Protein AF-A0A3N5WY49-F1 (afdb_monomer)

Radius of gyration: 19.54 Å; Cα contacts (8 Å, |Δi|>4): 63; chains: 1; bounding box: 42×32×57 Å

Nearest PDB structures (foldseek):
  8eja-assembly1_B  TM=5.706E-01  e=2.161E+00  synthetic construct
  1v2z-assembly1_A-2  TM=2.826E-01  e=7.592E-01  Thermosynechococcus vestitus BP-1
  8oir-assembly1_Aa  TM=4.218E-01  e=4.095E+00  Homo sapiens

Foldseek 3Di:
DQDPVNVVCVVVVVDDDDALDPVLLVVLQVQLVVLQVVLPDPPDDPVSSVVSNVSSVVSVQVSCVRVVVNPLPPCVVVCVVVVDDDVVSVVVVVVVVVVVVVVVVVVCVVPVCPPVCVPPD

Structure (mmCIF, N/CA/C/O backbone):
data_AF-A0A3N5WY49-F1
#
_entry.id   AF-A0A3N5WY49-F1
#
loop_
_atom_site.group_PDB
_atom_site.id
_atom_site.type_symbol
_atom_site.label_atom_id
_atom_site.label_alt_id
_atom_site.label_comp_id
_atom_site.label_asym_id
_atom_site.label_entity_id
_atom_site.label_seq_id
_atom_site.pdbx_PDB_ins_code
_atom_site.Cartn_x
_atom_site.Cartn_y
_atom_site.Cartn_z
_atom_site.occupancy
_atom_site.B_iso_or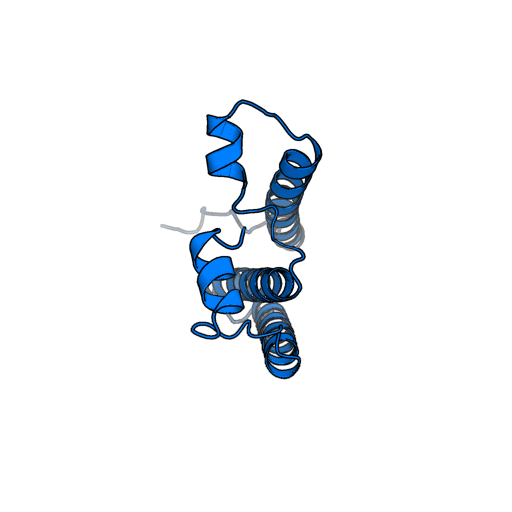_equiv
_atom_site.auth_seq_id
_atom_site.auth_comp_id
_atom_site.auth_asym_id
_atom_site.auth_atom_id
_atom_site.pdbx_PDB_model_num
ATOM 1 N N . MET A 1 1 ? 17.014 7.631 -10.847 1.00 46.53 1 MET A N 1
ATOM 2 C CA . MET A 1 1 ? 18.398 7.598 -11.373 1.00 46.53 1 MET A CA 1
ATOM 3 C C . MET A 1 1 ? 18.825 6.168 -11.670 1.00 46.53 1 MET A C 1
ATOM 5 O O . MET A 1 1 ? 19.185 5.428 -10.759 1.00 46.53 1 MET A O 1
ATOM 9 N N . THR A 1 2 ? 18.825 5.770 -12.939 1.00 57.41 2 THR A N 1
ATOM 10 C CA . THR A 1 2 ? 19.597 4.604 -13.381 1.00 57.41 2 THR A CA 1
ATOM 11 C C . THR A 1 2 ? 21.080 4.931 -13.212 1.00 57.41 2 THR A C 1
ATOM 13 O O . THR A 1 2 ? 21.576 5.905 -13.773 1.00 57.41 2 THR A O 1
ATOM 16 N N . SER A 1 3 ? 21.794 4.153 -12.395 1.00 80.25 3 SER A N 1
ATOM 17 C CA . SER A 1 3 ? 23.254 4.255 -12.304 1.00 80.25 3 SER A CA 1
ATOM 18 C C . SER A 1 3 ? 23.851 4.162 -13.711 1.00 80.25 3 SER A C 1
ATOM 20 O O . SER A 1 3 ? 23.418 3.319 -14.499 1.00 80.25 3 SER A O 1
ATOM 22 N N . ALA A 1 4 ? 24.858 4.982 -14.025 1.00 81.31 4 ALA A N 1
ATOM 23 C CA . ALA A 1 4 ? 25.576 4.905 -15.302 1.00 81.31 4 ALA A CA 1
ATOM 24 C C . ALA A 1 4 ? 26.074 3.476 -15.593 1.00 81.31 4 ALA A C 1
ATOM 26 O O . ALA A 1 4 ? 26.098 3.038 -16.740 1.00 81.31 4 ALA A O 1
ATOM 27 N N . ASN A 1 5 ? 26.379 2.706 -14.542 1.00 83.62 5 ASN A N 1
ATOM 28 C CA . ASN A 1 5 ? 26.723 1.293 -14.656 1.00 83.62 5 ASN A CA 1
ATOM 29 C C . ASN A 1 5 ? 25.554 0.447 -15.181 1.00 83.62 5 ASN A C 1
ATOM 31 O O . ASN A 1 5 ? 25.761 -0.377 -16.061 1.00 83.62 5 ASN A O 1
ATOM 35 N N . LEU A 1 6 ? 24.323 0.679 -14.716 1.00 81.56 6 LEU A N 1
ATOM 36 C CA . LEU A 1 6 ? 23.136 -0.038 -15.198 1.00 81.56 6 LEU A CA 1
ATOM 37 C C . LEU A 1 6 ? 22.814 0.316 -16.654 1.00 81.56 6 LEU A C 1
ATOM 39 O O . LEU A 1 6 ? 22.520 -0.575 -17.440 1.00 81.56 6 LEU A O 1
ATOM 43 N N . GLN A 1 7 ? 22.944 1.587 -17.048 1.00 82.56 7 GLN A N 1
ATOM 44 C CA . GLN A 1 7 ? 22.761 1.994 -18.450 1.00 82.56 7 GLN A CA 1
ATOM 45 C C . GLN A 1 7 ? 23.823 1.376 -19.361 1.00 82.56 7 GLN A C 1
ATOM 47 O O . GLN A 1 7 ? 23.528 0.969 -20.483 1.00 82.56 7 GLN A O 1
ATOM 52 N N . ASN A 1 8 ? 25.060 1.265 -18.870 1.00 89.31 8 ASN A N 1
ATOM 53 C CA . ASN A 1 8 ? 26.122 0.573 -19.585 1.00 89.31 8 ASN A CA 1
ATOM 54 C C . ASN A 1 8 ? 25.788 -0.907 -19.780 1.00 89.31 8 ASN A C 1
ATOM 56 O O . ASN A 1 8 ? 25.988 -1.396 -20.886 1.00 89.31 8 ASN A O 1
ATOM 60 N N . LEU A 1 9 ? 25.237 -1.578 -18.761 1.00 89.06 9 LEU A N 1
ATOM 61 C CA . LEU A 1 9 ? 24.782 -2.968 -18.854 1.00 89.06 9 LEU A CA 1
ATOM 62 C C . LEU A 1 9 ? 23.614 -3.134 -19.840 1.00 89.06 9 LEU A C 1
ATOM 64 O O . LEU A 1 9 ? 23.646 -4.060 -20.646 1.00 89.06 9 LEU A O 1
ATOM 68 N N . VAL A 1 10 ? 22.646 -2.209 -19.857 1.00 86.50 10 VAL A N 1
ATOM 69 C CA . VAL A 1 10 ? 21.560 -2.207 -20.859 1.00 86.50 10 VAL A CA 1
ATOM 70 C C . VAL A 1 10 ? 22.115 -2.040 -22.272 1.00 86.50 10 VAL A C 1
ATOM 72 O O . VAL A 1 10 ? 21.768 -2.790 -23.180 1.00 86.50 10 VAL A O 1
ATOM 75 N N . ARG A 1 11 ? 23.047 -1.101 -22.459 1.00 87.69 11 ARG A N 1
ATOM 76 C CA . ARG A 1 11 ? 23.672 -0.813 -23.755 1.00 87.69 11 ARG A CA 1
ATOM 77 C C . ARG A 1 11 ? 24.472 -1.986 -24.321 1.00 87.69 11 ARG A C 1
ATOM 79 O O . ARG A 1 11 ? 24.514 -2.140 -25.538 1.00 87.69 11 ARG A O 1
ATOM 86 N N . ILE A 1 12 ? 25.135 -2.772 -23.472 1.00 93.06 12 ILE A N 1
ATOM 87 C CA . ILE A 1 12 ? 25.883 -3.964 -23.907 1.00 93.06 12 ILE A CA 1
ATOM 88 C C . ILE A 1 12 ? 25.017 -5.234 -23.946 1.00 93.06 12 ILE A C 1
ATOM 90 O O . ILE A 1 12 ? 25.525 -6.286 -24.313 1.00 93.06 12 ILE A O 1
ATOM 94 N N . GLY A 1 13 ? 23.728 -5.141 -23.597 1.00 84.19 13 GLY A N 1
ATOM 95 C CA . GLY A 1 13 ? 22.780 -6.260 -23.624 1.00 84.19 13 GLY A CA 1
ATOM 96 C C . GLY A 1 13 ? 22.850 -7.208 -22.420 1.00 84.19 13 GLY A C 1
ATOM 97 O O . GLY A 1 13 ? 22.146 -8.212 -22.408 1.00 84.19 13 GLY A O 1
ATOM 98 N N . GLU A 1 14 ? 23.652 -6.888 -21.403 1.00 90.75 14 GLU A N 1
ATOM 99 C CA . GLU A 1 14 ? 23.804 -7.677 -20.167 1.00 90.75 14 GLU A CA 1
ATOM 100 C C . GLU A 1 14 ? 22.694 -7.392 -19.138 1.00 90.75 14 GLU A C 1
ATOM 102 O O . GLU A 1 14 ? 22.566 -8.086 -18.131 1.00 90.75 14 GLU A O 1
ATOM 107 N N . LEU A 1 15 ? 21.880 -6.359 -19.371 1.00 84.62 15 LEU A N 1
ATOM 108 C CA . LEU A 1 15 ? 20.709 -6.040 -18.562 1.00 84.62 15 LEU A CA 1
ATOM 109 C C . LEU A 1 15 ? 19.536 -5.675 -19.469 1.00 84.62 15 LEU A C 1
ATOM 111 O O . LEU A 1 15 ? 19.681 -4.894 -20.404 1.00 84.62 15 LEU A O 1
ATOM 115 N N . VAL A 1 16 ? 18.358 -6.215 -19.179 1.00 79.56 16 VAL A N 1
ATOM 116 C CA . VAL A 1 16 ? 17.126 -5.854 -19.884 1.00 79.56 16 VAL A CA 1
ATOM 117 C C . VAL A 1 16 ? 16.376 -4.834 -19.040 1.00 79.56 16 VAL A C 1
ATOM 119 O O . VAL A 1 16 ? 16.122 -5.066 -17.859 1.00 79.56 16 VAL A O 1
ATOM 122 N N . GLU A 1 17 ? 16.029 -3.699 -19.641 1.00 71.75 17 GLU A N 1
ATOM 123 C CA . GLU A 1 17 ? 15.131 -2.734 -19.015 1.00 71.75 17 GLU A CA 1
ATOM 124 C C . GLU A 1 17 ? 13.715 -3.317 -19.019 1.00 71.75 17 GLU A C 1
ATOM 126 O O . GLU A 1 17 ? 13.119 -3.526 -20.077 1.00 71.75 17 GLU A O 1
ATOM 131 N N . GLU A 1 18 ? 13.195 -3.647 -17.836 1.00 68.94 18 GLU A N 1
ATOM 132 C CA . GLU A 1 18 ? 11.840 -4.175 -17.706 1.00 68.94 18 GLU A CA 1
ATOM 133 C C . GLU A 1 18 ? 10.840 -3.009 -17.630 1.00 68.94 18 GLU A C 1
ATOM 135 O O . GLU A 1 18 ? 10.859 -2.244 -16.658 1.00 68.94 18 GLU A O 1
ATOM 140 N N . PRO A 1 19 ? 9.960 -2.837 -18.633 1.00 66.38 19 PRO A N 1
ATOM 141 C CA . PRO A 1 19 ? 8.945 -1.797 -18.588 1.00 66.38 19 PRO A CA 1
ATOM 142 C C . PRO A 1 19 ? 7.916 -2.095 -17.496 1.00 66.38 19 PRO A C 1
ATOM 144 O O . PRO A 1 19 ? 7.653 -3.250 -17.157 1.00 66.38 19 PRO A O 1
ATOM 147 N N . ALA A 1 20 ? 7.271 -1.042 -16.987 1.00 69.19 20 ALA A N 1
ATOM 148 C CA . ALA A 1 20 ? 6.167 -1.183 -16.049 1.00 69.19 20 ALA A CA 1
ATOM 149 C C . ALA A 1 20 ? 5.076 -2.082 -16.637 1.00 69.19 20 ALA A C 1
ATOM 151 O O . ALA A 1 20 ? 4.382 -1.740 -17.598 1.00 69.19 20 ALA A O 1
ATOM 152 N N . ARG A 1 21 ? 4.940 -3.253 -16.033 1.00 80.62 21 ARG A N 1
ATOM 153 C CA . ARG A 1 21 ? 4.010 -4.290 -16.436 1.00 80.62 21 ARG A CA 1
ATOM 154 C C . ARG A 1 21 ? 2.578 -3.878 -16.080 1.00 80.62 21 ARG A C 1
ATOM 156 O O . ARG A 1 21 ? 2.268 -3.569 -14.929 1.00 80.62 21 ARG A O 1
ATOM 163 N N . ALA A 1 22 ? 1.693 -3.810 -17.078 1.00 80.00 22 ALA A N 1
ATOM 164 C CA . ALA A 1 22 ? 0.316 -3.332 -16.895 1.00 80.00 22 ALA A CA 1
ATOM 165 C C . ALA A 1 22 ? -0.492 -4.207 -15.913 1.00 80.00 22 ALA A C 1
ATOM 167 O O . ALA A 1 22 ? -1.314 -3.701 -15.147 1.00 80.00 22 ALA A O 1
ATOM 168 N N . ASP A 1 23 ? -0.218 -5.511 -15.906 1.00 86.38 23 ASP A N 1
ATOM 169 C CA . ASP A 1 23 ? -0.710 -6.502 -14.947 1.00 86.38 23 ASP A CA 1
ATOM 170 C C . ASP A 1 23 ? -0.263 -6.188 -13.515 1.00 86.38 23 ASP A C 1
ATOM 172 O O . ASP A 1 23 ? -1.080 -6.206 -12.593 1.00 86.38 23 ASP A O 1
ATOM 176 N N . GLU A 1 24 ? 0.999 -5.811 -13.323 1.00 85.69 24 GLU A N 1
ATOM 177 C CA . GLU A 1 24 ? 1.513 -5.429 -12.009 1.00 85.69 24 GLU A CA 1
ATOM 178 C C . GLU A 1 24 ? 0.874 -4.136 -11.487 1.00 85.69 24 GLU A C 1
ATOM 180 O O . GLU A 1 24 ? 0.458 -4.068 -10.329 1.00 85.69 24 GLU A O 1
ATOM 185 N N . LEU A 1 25 ? 0.744 -3.117 -12.342 1.00 88.75 25 LEU A N 1
ATOM 186 C CA . LEU A 1 25 ? 0.079 -1.859 -11.989 1.00 88.75 25 LEU A CA 1
ATOM 187 C C . LEU A 1 25 ? -1.387 -2.080 -11.605 1.00 88.75 25 LEU A C 1
ATOM 189 O O . LEU A 1 25 ? -1.864 -1.520 -10.615 1.00 88.75 25 LEU A O 1
ATOM 193 N N . SER A 1 26 ? -2.093 -2.917 -12.368 1.00 90.50 26 SER A N 1
ATOM 194 C CA . SER A 1 26 ? -3.472 -3.305 -12.067 1.00 90.50 26 SER A CA 1
ATOM 195 C C . SER A 1 26 ? -3.560 -4.031 -10.723 1.00 90.50 26 SER A C 1
ATOM 197 O O . SER A 1 26 ? -4.390 -3.678 -9.880 1.00 90.50 26 SER A O 1
ATOM 199 N N . GLY A 1 27 ? -2.638 -4.967 -10.475 1.00 92.31 27 GLY A N 1
ATOM 200 C CA . GLY A 1 27 ? -2.519 -5.677 -9.206 1.00 92.31 27 GLY A CA 1
ATOM 201 C C . GLY A 1 27 ? -2.299 -4.727 -8.031 1.00 92.31 27 GLY A C 1
ATOM 202 O O . GLY A 1 27 ? -3.034 -4.793 -7.049 1.00 92.31 27 GLY A O 1
ATOM 203 N N . LEU A 1 28 ? -1.354 -3.788 -8.137 1.00 90.75 28 LEU A N 1
ATOM 204 C CA . LEU A 1 28 ? -1.082 -2.783 -7.102 1.00 90.75 28 LEU A CA 1
ATOM 205 C C . LEU A 1 28 ? -2.290 -1.878 -6.841 1.00 90.75 28 LEU A C 1
ATOM 207 O O . LEU A 1 28 ? -2.629 -1.627 -5.683 1.00 90.75 28 LEU A O 1
ATOM 211 N N . LYS A 1 29 ? -2.979 -1.434 -7.898 1.00 90.94 29 LYS A N 1
ATOM 212 C CA . LYS A 1 29 ? -4.195 -0.621 -7.784 1.00 90.94 29 LYS A CA 1
ATOM 213 C C . LYS A 1 29 ? -5.302 -1.375 -7.052 1.00 90.94 29 LYS A C 1
ATOM 215 O O . LYS A 1 29 ? -5.863 -0.853 -6.092 1.00 90.94 29 LYS A O 1
ATOM 220 N N . GLN A 1 30 ? -5.616 -2.593 -7.484 1.00 96.44 30 GLN A N 1
ATOM 221 C CA . GLN A 1 30 ? -6.675 -3.402 -6.879 1.00 96.44 30 GLN A CA 1
ATOM 222 C C . GLN A 1 30 ? -6.354 -3.740 -5.418 1.00 96.44 30 GLN A C 1
ATOM 224 O O . GLN A 1 30 ? -7.199 -3.601 -4.536 1.00 96.44 30 GLN A O 1
ATOM 229 N N . SER A 1 31 ? -5.102 -4.108 -5.164 1.00 92.75 31 SER A N 1
ATOM 230 C CA . SER A 1 31 ? -4.531 -4.382 -3.848 1.00 92.75 31 SER A CA 1
ATOM 231 C C . SER A 1 31 ? -4.666 -3.177 -2.902 1.00 92.75 31 SER A C 1
ATOM 233 O O . SER A 1 31 ? -5.097 -3.334 -1.756 1.00 92.75 31 SER A O 1
ATOM 235 N N . GLY A 1 32 ? -4.363 -1.965 -3.380 1.00 91.06 32 GLY A N 1
ATOM 236 C CA . GLY A 1 32 ? -4.532 -0.733 -2.609 1.00 91.06 32 GLY A CA 1
ATOM 237 C C . GLY A 1 32 ? -5.997 -0.402 -2.319 1.00 91.06 32 GLY A C 1
ATOM 238 O O . GLY A 1 32 ? -6.346 -0.123 -1.175 1.00 91.06 32 GLY A O 1
ATOM 239 N N . LEU A 1 33 ? -6.869 -0.497 -3.329 1.00 93.00 33 LEU A N 1
ATOM 240 C CA . LEU A 1 33 ? -8.302 -0.221 -3.178 1.00 93.00 33 LEU A CA 1
ATOM 241 C C . LEU A 1 33 ? -8.984 -1.180 -2.196 1.00 93.00 33 LEU A C 1
ATOM 243 O O . LEU A 1 33 ? -9.760 -0.729 -1.358 1.00 93.00 33 LEU A O 1
ATOM 247 N N . SER A 1 34 ? -8.667 -2.478 -2.259 1.00 96.56 34 SER A N 1
ATOM 248 C CA . SER A 1 34 ? -9.222 -3.473 -1.331 1.00 96.56 34 SER A CA 1
ATOM 249 C C . SER A 1 34 ? -8.847 -3.157 0.114 1.00 96.56 34 SER A C 1
ATOM 251 O O . SER A 1 34 ? -9.714 -3.113 0.977 1.00 96.56 34 SER A O 1
ATOM 253 N N . ARG A 1 35 ? -7.567 -2.861 0.377 1.00 94.62 35 ARG A N 1
ATOM 254 C CA . ARG A 1 35 ? -7.104 -2.532 1.734 1.00 94.62 35 ARG A CA 1
ATOM 255 C C . ARG A 1 35 ? -7.694 -1.231 2.254 1.00 94.62 35 ARG A C 1
ATOM 257 O O . ARG A 1 35 ? -7.984 -1.134 3.439 1.00 94.62 35 ARG A O 1
ATOM 264 N N . LEU A 1 36 ? -7.879 -0.242 1.382 1.00 90.75 36 LEU A N 1
ATOM 265 C CA . LEU A 1 36 ? -8.527 1.005 1.768 1.00 90.75 36 LEU A CA 1
ATOM 266 C C . LEU A 1 36 ? -9.985 0.765 2.177 1.00 90.75 36 LEU A C 1
ATOM 268 O O . LEU A 1 36 ? -10.410 1.291 3.200 1.00 90.75 36 LEU A O 1
ATOM 272 N N . ALA A 1 37 ? -10.717 -0.060 1.424 1.00 91.62 37 ALA A N 1
ATOM 273 C CA . ALA A 1 37 ? -12.077 -0.454 1.784 1.00 91.62 37 ALA A CA 1
ATOM 274 C C . ALA A 1 37 ? -12.107 -1.232 3.114 1.00 91.62 37 ALA A C 1
ATOM 276 O O . ALA A 1 37 ? -12.920 -0.935 3.988 1.00 91.62 37 ALA A O 1
ATOM 277 N N . ASP A 1 38 ? -11.179 -2.171 3.314 1.00 91.75 38 ASP A N 1
ATOM 278 C CA . ASP A 1 38 ? -11.086 -2.935 4.560 1.00 91.75 38 ASP A CA 1
ATOM 279 C C . ASP A 1 38 ? -10.698 -2.060 5.765 1.00 91.75 38 ASP A C 1
ATOM 281 O O . ASP A 1 38 ? -11.148 -2.318 6.877 1.00 91.75 38 ASP A O 1
ATOM 285 N N . ALA A 1 39 ? -9.926 -0.985 5.581 1.00 91.19 39 ALA A N 1
ATOM 286 C CA . ALA A 1 39 ? -9.573 -0.058 6.662 1.00 91.19 39 ALA A CA 1
ATOM 287 C C . ALA A 1 39 ? -10.790 0.702 7.238 1.00 91.19 39 ALA A C 1
ATOM 289 O O . ALA A 1 39 ? -10.751 1.204 8.372 1.00 91.19 39 ALA A O 1
ATOM 290 N N . GLU A 1 40 ? -11.893 0.782 6.487 1.00 89.81 40 GLU A N 1
ATOM 291 C CA . GLU A 1 40 ? -13.144 1.397 6.943 1.00 89.81 40 GLU A CA 1
ATOM 292 C C . GLU A 1 40 ? -13.973 0.473 7.850 1.00 89.81 40 GLU A C 1
ATOM 294 O O . GLU A 1 40 ? -14.869 0.951 8.553 1.00 89.81 40 GLU A O 1
ATOM 299 N N . ARG A 1 41 ? -13.642 -0.823 7.907 1.00 92.88 41 ARG A N 1
ATOM 300 C CA . ARG A 1 41 ? -14.325 -1.819 8.738 1.00 92.88 41 ARG A CA 1
ATOM 301 C C . ARG A 1 41 ? -14.188 -1.507 10.221 1.00 92.88 41 ARG A C 1
ATOM 303 O O . ARG A 1 41 ? -13.096 -1.493 10.783 1.00 92.88 41 ARG A O 1
ATOM 310 N N . THR A 1 42 ? -15.318 -1.247 10.870 1.00 88.12 42 THR A N 1
ATOM 311 C CA . THR A 1 42 ? -15.359 -0.802 12.269 1.00 88.12 42 THR A CA 1
ATOM 312 C C . THR A 1 42 ? -15.269 -1.943 13.277 1.00 88.12 42 THR A C 1
ATOM 314 O O . THR A 1 42 ? -15.133 -1.673 14.464 1.00 88.12 42 THR A O 1
ATOM 317 N N . ASP A 1 43 ? -15.378 -3.186 12.808 1.00 94.38 43 ASP A N 1
ATOM 318 C CA . ASP A 1 43 ? -15.196 -4.425 13.568 1.00 94.38 43 ASP A CA 1
ATOM 319 C C . ASP A 1 43 ? -13.716 -4.800 13.774 1.00 94.38 43 ASP A C 1
ATOM 321 O O . ASP A 1 43 ? -13.414 -5.658 14.598 1.00 94.38 43 ASP A O 1
ATOM 325 N N . LEU A 1 44 ? -12.789 -4.143 13.067 1.00 88.19 44 LEU A N 1
ATOM 326 C CA . LEU A 1 44 ? -11.345 -4.308 13.242 1.00 88.19 44 LEU A CA 1
ATOM 327 C C . LEU A 1 44 ? -10.782 -3.348 14.301 1.00 88.19 44 LEU A C 1
ATOM 329 O O . LEU A 1 44 ? -11.297 -2.242 14.497 1.00 88.19 44 LEU A O 1
ATOM 333 N N . SER A 1 45 ? -9.672 -3.742 14.938 1.00 91.06 45 SER A N 1
ATOM 334 C CA . SER A 1 45 ? -8.940 -2.857 15.851 1.00 91.06 45 SER A CA 1
ATOM 335 C C . SER A 1 45 ? -8.357 -1.650 15.110 1.00 91.06 45 SER A C 1
ATOM 337 O O . SER A 1 45 ? -8.207 -1.648 13.883 1.00 91.06 45 SER A O 1
ATOM 339 N N . PHE A 1 46 ? -8.007 -0.602 15.853 1.00 82.38 46 PHE A N 1
ATOM 340 C CA . PHE A 1 46 ? -7.394 0.584 15.261 1.00 82.38 46 PHE A CA 1
ATOM 341 C C . PHE A 1 46 ? -6.040 0.284 14.619 1.00 82.38 46 PHE A C 1
ATOM 343 O O . PHE A 1 46 ? -5.769 0.785 13.531 1.00 82.38 46 PHE A O 1
ATOM 350 N N . GLU A 1 47 ? -5.236 -0.573 15.241 1.00 84.50 47 GLU A N 1
ATOM 351 C CA . GLU A 1 47 ? -3.939 -1.017 14.733 1.00 84.50 47 GLU A CA 1
ATOM 352 C C . GLU A 1 47 ? -4.098 -1.719 13.382 1.00 84.50 47 GLU A C 1
ATOM 354 O O . GLU A 1 47 ? -3.406 -1.375 12.425 1.00 84.50 47 GLU A O 1
ATOM 359 N N . SER A 1 48 ? -5.062 -2.641 13.261 1.00 88.38 48 SER A N 1
ATOM 360 C CA . SER A 1 48 ? -5.332 -3.336 11.996 1.00 88.38 48 SER A CA 1
ATOM 361 C C . SER A 1 48 ? -5.805 -2.382 10.899 1.00 88.38 48 SER A C 1
ATOM 363 O O . SER A 1 48 ? -5.374 -2.482 9.754 1.00 88.38 48 SER A O 1
ATOM 365 N N . ARG A 1 49 ? -6.674 -1.425 11.235 1.00 88.50 49 ARG A N 1
ATOM 366 C CA . ARG A 1 49 ? -7.184 -0.438 10.269 1.00 88.50 49 ARG A CA 1
ATOM 367 C C . ARG A 1 49 ? -6.095 0.525 9.806 1.00 88.50 49 ARG A C 1
ATOM 369 O O . ARG A 1 49 ? -6.058 0.887 8.632 1.00 88.50 49 ARG A O 1
ATOM 376 N N . PHE A 1 50 ? -5.205 0.920 10.713 1.00 84.94 50 PHE A N 1
ATOM 377 C CA . PHE A 1 50 ? -4.037 1.725 10.380 1.00 84.94 50 PHE A CA 1
ATOM 378 C C . PHE A 1 50 ? -3.090 0.971 9.441 1.00 84.94 50 PHE A C 1
ATOM 380 O O . PHE A 1 50 ? -2.710 1.523 8.410 1.00 84.94 50 PHE A O 1
ATOM 387 N N . ASP A 1 51 ? -2.763 -0.288 9.748 1.00 88.75 51 ASP A N 1
ATOM 388 C CA . ASP A 1 51 ? -1.904 -1.117 8.894 1.00 88.75 51 ASP A CA 1
ATOM 389 C C . ASP A 1 51 ? -2.493 -1.280 7.482 1.00 88.75 51 ASP A C 1
ATOM 391 O O . ASP A 1 51 ? -1.796 -1.089 6.484 1.00 88.75 51 ASP A O 1
ATOM 395 N N . LEU A 1 52 ? -3.804 -1.521 7.376 1.00 92.31 52 LEU A N 1
ATOM 396 C CA . LEU A 1 52 ? -4.509 -1.594 6.094 1.00 92.31 52 LEU A CA 1
ATOM 397 C C . LEU A 1 52 ? -4.421 -0.278 5.304 1.00 92.31 52 LEU A C 1
ATOM 399 O O . LEU A 1 52 ? -4.063 -0.296 4.123 1.00 92.31 52 LEU A O 1
ATOM 403 N N . ALA A 1 53 ? -4.688 0.865 5.943 1.00 86.00 53 ALA A N 1
ATOM 404 C CA . ALA A 1 53 ? -4.614 2.177 5.297 1.00 86.00 53 ALA A CA 1
ATOM 405 C C . ALA A 1 53 ? -3.181 2.532 4.858 1.00 86.00 53 ALA A C 1
ATOM 407 O O . ALA A 1 53 ? -2.971 3.027 3.747 1.00 86.00 53 ALA A O 1
ATOM 408 N N . TYR A 1 54 ? -2.184 2.232 5.694 1.00 85.00 54 TYR A N 1
ATOM 409 C CA . TYR A 1 54 ? -0.773 2.425 5.368 1.00 85.00 54 TYR A CA 1
ATOM 410 C C . TYR A 1 54 ? -0.349 1.550 4.184 1.00 85.00 54 TYR A C 1
ATOM 412 O O . TYR A 1 54 ? 0.225 2.047 3.213 1.00 85.00 54 TYR A O 1
ATOM 420 N N . ASN A 1 55 ? -0.693 0.262 4.209 1.00 88.62 55 ASN A N 1
ATOM 421 C CA . ASN A 1 55 ? -0.366 -0.671 3.134 1.00 88.62 55 ASN A CA 1
ATOM 422 C C . ASN A 1 55 ? -1.098 -0.332 1.823 1.00 88.62 55 ASN A C 1
ATOM 424 O O . ASN A 1 55 ? -0.549 -0.558 0.740 1.00 88.62 55 ASN A O 1
ATOM 428 N N . ALA A 1 56 ? -2.289 0.272 1.891 1.00 87.31 56 ALA A N 1
ATOM 429 C CA . ALA A 1 56 ? -2.974 0.830 0.727 1.00 87.31 56 ALA A CA 1
ATOM 430 C C . ALA A 1 56 ? -2.197 2.006 0.106 1.00 87.31 56 ALA A C 1
ATOM 432 O O . ALA A 1 56 ? -1.945 2.014 -1.103 1.00 87.31 56 ALA A O 1
ATOM 433 N N . ALA A 1 57 ? -1.752 2.964 0.926 1.00 84.06 57 ALA A N 1
ATOM 434 C CA . ALA A 1 57 ? -0.927 4.087 0.476 1.00 84.06 57 ALA A CA 1
ATOM 435 C C . ALA A 1 57 ? 0.433 3.619 -0.074 1.00 84.06 57 ALA A C 1
ATOM 437 O O . ALA A 1 57 ? 0.916 4.124 -1.090 1.00 84.06 57 ALA A O 1
ATOM 438 N N . HIS A 1 58 ? 1.027 2.599 0.548 1.00 85.75 58 HIS A N 1
ATOM 439 C CA . HIS A 1 58 ? 2.273 1.993 0.097 1.00 85.75 58 HIS A CA 1
ATOM 440 C C . HIS A 1 58 ? 2.131 1.328 -1.283 1.00 85.75 58 HIS A C 1
ATOM 442 O O . HIS A 1 58 ? 2.996 1.501 -2.144 1.00 85.75 58 HIS A O 1
ATOM 448 N N . ALA A 1 59 ? 1.026 0.619 -1.540 1.00 86.25 59 ALA A N 1
ATOM 449 C CA . ALA A 1 59 ? 0.734 0.052 -2.859 1.00 86.25 59 ALA A CA 1
ATOM 450 C C . ALA A 1 59 ? 0.578 1.140 -3.939 1.00 86.25 59 ALA A C 1
ATOM 452 O O . ALA A 1 59 ? 1.103 0.988 -5.044 1.00 86.25 59 ALA A O 1
ATOM 453 N N . ALA A 1 60 ? -0.065 2.265 -3.608 1.00 82.94 60 ALA A N 1
ATOM 454 C CA . ALA A 1 60 ? -0.183 3.412 -4.510 1.00 82.94 60 ALA A CA 1
ATOM 455 C C . ALA A 1 60 ? 1.185 4.053 -4.823 1.00 82.94 60 ALA A C 1
ATOM 457 O O . ALA A 1 60 ? 1.491 4.318 -5.984 1.00 82.94 60 ALA A O 1
ATOM 458 N N . SER A 1 61 ? 2.039 4.231 -3.811 1.00 83.62 61 SER A N 1
ATOM 459 C CA . SER A 1 61 ? 3.409 4.745 -3.972 1.00 83.62 61 SER A CA 1
ATOM 460 C C . SER A 1 61 ? 4.278 3.839 -4.859 1.00 83.62 61 SER A C 1
ATOM 462 O O . SE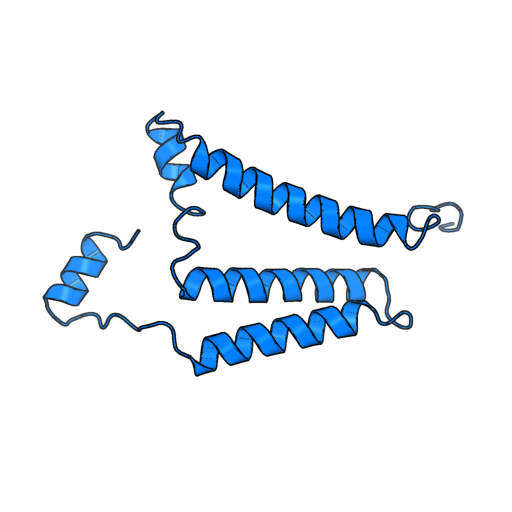R A 1 61 ? 4.977 4.312 -5.762 1.00 83.62 61 SER A O 1
ATOM 464 N N . LYS A 1 62 ? 4.158 2.514 -4.691 1.00 86.19 62 LYS A N 1
ATOM 465 C CA . LYS A 1 62 ? 4.797 1.526 -5.574 1.00 86.19 62 LYS A CA 1
ATOM 466 C C . LYS A 1 62 ? 4.311 1.650 -7.018 1.00 86.19 62 LYS A C 1
ATOM 468 O O . LYS A 1 62 ? 5.138 1.649 -7.925 1.00 86.19 62 LYS A O 1
ATOM 473 N N . ALA A 1 63 ? 3.003 1.793 -7.240 1.00 83.44 63 ALA A N 1
ATOM 474 C CA . ALA A 1 63 ? 2.448 1.946 -8.585 1.00 83.44 63 ALA A CA 1
ATOM 475 C C . ALA A 1 63 ? 2.955 3.227 -9.270 1.00 83.44 63 ALA A C 1
ATOM 477 O O . ALA A 1 63 ? 3.381 3.181 -10.422 1.00 83.44 63 ALA A O 1
ATOM 478 N N . LEU A 1 64 ? 2.994 4.350 -8.544 1.00 79.75 64 LEU A N 1
ATOM 479 C CA . LEU A 1 64 ? 3.566 5.604 -9.044 1.00 79.75 64 LEU A CA 1
ATOM 480 C C . LEU A 1 64 ? 5.056 5.469 -9.387 1.00 79.75 64 LEU A C 1
ATOM 482 O O . LEU A 1 64 ? 5.495 5.983 -10.414 1.00 79.7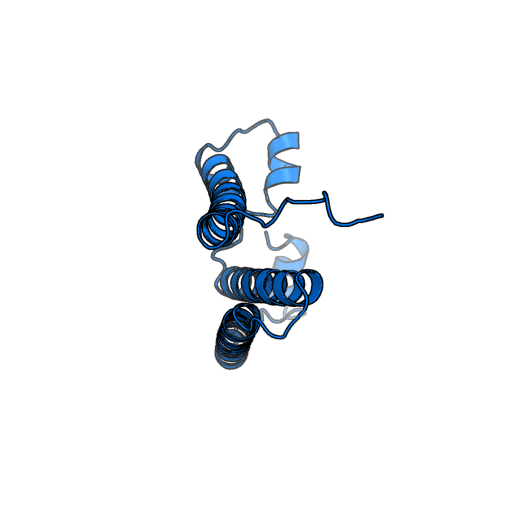5 64 LEU A O 1
ATOM 486 N N . SER A 1 65 ? 5.821 4.747 -8.562 1.00 79.31 65 SER A N 1
ATOM 487 C CA . SER A 1 65 ? 7.236 4.450 -8.828 1.00 79.31 65 SER A CA 1
ATOM 488 C C . SER A 1 65 ? 7.439 3.684 -10.129 1.00 79.31 65 SER A C 1
ATOM 490 O O . SER A 1 65 ? 8.378 3.978 -10.863 1.00 79.31 65 SER A O 1
ATOM 492 N N . ARG A 1 66 ? 6.544 2.745 -10.460 1.00 80.19 66 ARG A N 1
ATOM 493 C CA . ARG A 1 66 ? 6.619 2.008 -11.732 1.00 80.19 66 ARG A CA 1
ATOM 494 C C . ARG A 1 66 ? 6.269 2.867 -12.934 1.00 80.19 66 ARG A C 1
ATOM 496 O O . ARG A 1 66 ? 6.879 2.710 -13.978 1.00 80.19 66 ARG A O 1
ATOM 503 N N . LEU A 1 67 ? 5.368 3.828 -12.776 1.00 76.62 67 LEU A N 1
ATOM 504 C CA . LEU A 1 67 ? 5.055 4.804 -13.820 1.00 76.62 67 LEU A CA 1
ATOM 505 C C . LEU A 1 67 ? 6.166 5.856 -14.026 1.00 76.62 67 LEU A C 1
ATOM 507 O O . LEU A 1 67 ? 5.942 6.825 -14.744 1.00 76.62 67 LEU A O 1
ATOM 511 N N . ALA A 1 68 ? 7.334 5.700 -13.381 1.00 67.50 68 ALA A N 1
ATOM 512 C CA . ALA A 1 68 ? 8.438 6.665 -13.341 1.00 67.50 68 ALA A CA 1
ATOM 513 C C . ALA A 1 68 ? 8.040 8.069 -12.835 1.00 67.50 68 ALA A C 1
ATOM 515 O O . ALA A 1 68 ? 8.827 9.008 -12.893 1.00 67.50 68 ALA A O 1
ATOM 516 N N . LEU A 1 69 ? 6.851 8.207 -12.236 1.00 58.91 69 LEU A N 1
ATOM 517 C CA . LEU A 1 69 ? 6.353 9.453 -11.642 1.00 58.91 69 LEU A CA 1
ATOM 518 C C . LEU A 1 6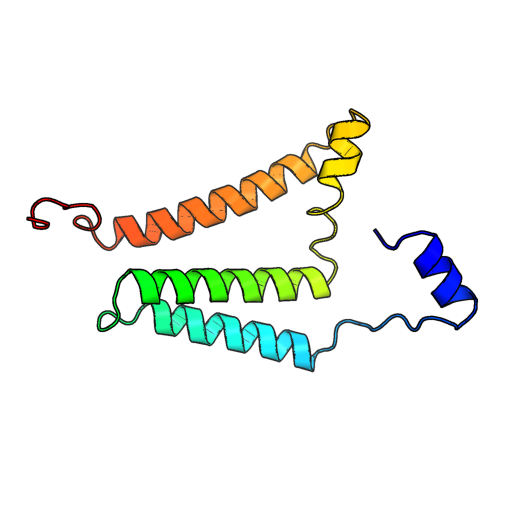9 ? 7.010 9.761 -10.281 1.00 58.91 69 LEU A C 1
ATOM 520 O O . LEU A 1 69 ? 6.693 10.769 -9.657 1.00 58.91 69 LEU A O 1
ATOM 524 N N . PHE A 1 70 ? 7.897 8.883 -9.798 1.00 52.56 70 PHE A N 1
ATOM 525 C CA . PHE A 1 70 ? 8.463 8.904 -8.443 1.00 52.56 70 PHE A CA 1
ATOM 526 C C . PHE A 1 70 ? 9.985 9.100 -8.404 1.00 52.56 70 PHE A C 1
ATOM 528 O O . PHE A 1 70 ? 10.585 8.995 -7.333 1.00 52.56 70 PHE A O 1
ATOM 535 N N . GLU A 1 71 ? 10.626 9.422 -9.537 1.00 47.91 71 GLU A N 1
ATOM 536 C CA . GLU A 1 71 ? 12.071 9.711 -9.578 1.00 47.91 71 GLU A CA 1
ATOM 537 C C . GLU A 1 71 ? 12.498 10.826 -8.597 1.00 47.91 71 GLU A C 1
ATOM 539 O O . GLU A 1 71 ? 13.661 10.883 -8.208 1.00 47.91 71 GLU A O 1
ATOM 544 N N . ALA A 1 72 ? 11.563 11.643 -8.104 1.00 42.97 72 ALA A N 1
ATOM 545 C CA . ALA A 1 72 ? 11.816 12.703 -7.133 1.00 42.97 72 ALA A CA 1
ATOM 546 C C . ALA A 1 72 ? 12.206 12.225 -5.714 1.00 42.97 72 ALA A C 1
ATOM 548 O O . ALA A 1 72 ? 12.828 12.982 -4.976 1.00 42.97 72 ALA A O 1
ATOM 549 N N . VAL A 1 73 ? 11.882 10.992 -5.294 1.00 45.12 73 VAL A N 1
ATOM 550 C CA . VAL A 1 73 ? 12.025 10.597 -3.871 1.00 45.12 73 VAL A CA 1
ATOM 551 C C . VAL A 1 73 ? 13.437 10.129 -3.486 1.00 45.12 73 VAL A C 1
ATOM 553 O O . VAL A 1 73 ? 13.794 10.177 -2.312 1.00 45.12 73 VAL A O 1
ATOM 556 N N . PHE A 1 74 ? 14.285 9.745 -4.448 1.00 43.59 74 PHE A N 1
ATOM 557 C CA . PHE A 1 74 ? 15.639 9.228 -4.166 1.00 43.59 74 PHE A CA 1
ATOM 558 C C . PHE A 1 74 ? 16.788 10.145 -4.622 1.00 43.59 74 PHE A C 1
ATOM 560 O O . PHE A 1 74 ? 17.948 9.852 -4.351 1.00 43.59 74 PHE A O 1
ATOM 567 N N . VAL A 1 75 ? 16.490 11.270 -5.280 1.00 47.22 75 VAL A N 1
ATOM 568 C CA . VAL A 1 75 ? 17.493 12.294 -5.654 1.00 47.22 75 VAL A CA 1
ATOM 569 C C . VAL A 1 75 ? 17.888 13.168 -4.445 1.00 47.22 75 VAL A C 1
ATOM 571 O O . VAL A 1 75 ? 18.937 13.809 -4.424 1.00 47.22 75 VAL A O 1
ATOM 574 N N . ILE A 1 76 ? 17.084 13.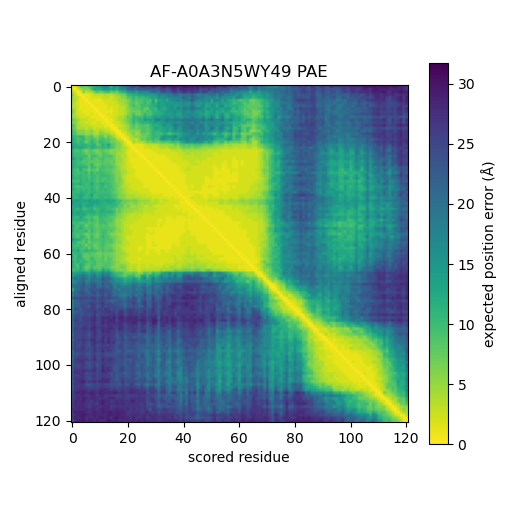122 -3.382 1.00 45.78 76 ILE A N 1
ATOM 575 C CA . ILE A 1 76 ? 17.170 13.988 -2.201 1.00 45.78 76 ILE A CA 1
ATOM 576 C C . ILE A 1 76 ? 18.486 13.833 -1.403 1.00 45.78 76 ILE A C 1
ATOM 578 O O . ILE A 1 76 ? 19.078 14.857 -1.062 1.00 45.78 76 ILE A O 1
ATOM 582 N N . PRO A 1 77 ? 19.037 12.626 -1.144 1.00 46.31 77 PRO A N 1
ATOM 583 C CA . PRO A 1 77 ? 20.295 12.498 -0.394 1.00 46.31 77 PRO A CA 1
ATOM 584 C C . PRO A 1 77 ? 21.538 12.963 -1.172 1.00 46.31 77 PRO A C 1
ATOM 586 O O . PRO A 1 77 ? 22.577 13.233 -0.565 1.00 46.31 77 PRO A O 1
ATOM 589 N N . GLU A 1 78 ? 21.458 13.022 -2.505 1.00 44.16 78 GLU A N 1
ATOM 590 C CA . GLU A 1 78 ? 22.539 13.487 -3.384 1.00 44.16 78 GLU A CA 1
ATOM 591 C C . GLU A 1 78 ? 22.461 15.012 -3.592 1.00 44.16 78 GLU A C 1
ATOM 593 O O . GLU A 1 78 ? 23.492 15.678 -3.556 1.00 44.16 78 GLU A O 1
ATOM 598 N N . MET A 1 79 ? 21.249 15.582 -3.689 1.00 41.00 79 MET A N 1
ATOM 599 C CA . MET A 1 79 ? 21.012 17.036 -3.780 1.00 41.00 79 MET A CA 1
ATOM 600 C C . MET A 1 79 ? 21.319 17.801 -2.484 1.00 41.00 79 MET A C 1
ATOM 602 O O . MET A 1 79 ? 21.901 18.882 -2.539 1.00 41.00 79 MET A O 1
ATOM 606 N N . ILE A 1 80 ? 21.000 17.244 -1.307 1.00 52.44 80 ILE A N 1
ATOM 607 C CA . ILE A 1 80 ? 21.380 17.857 -0.016 1.00 52.44 80 ILE A CA 1
ATOM 608 C C . ILE A 1 80 ? 22.910 17.925 0.116 1.00 52.44 80 ILE A C 1
ATOM 610 O O . ILE A 1 80 ? 23.453 18.872 0.681 1.00 52.44 80 ILE A O 1
ATOM 614 N N . ARG A 1 81 ? 23.626 16.941 -0.446 1.00 50.94 81 ARG A N 1
ATOM 615 C CA . ARG A 1 81 ? 25.094 16.901 -0.449 1.00 50.94 81 ARG A CA 1
ATOM 616 C C . ARG A 1 81 ? 25.713 17.883 -1.451 1.00 50.94 81 ARG A C 1
ATOM 618 O O . ARG A 1 81 ? 26.846 18.302 -1.239 1.00 50.94 81 ARG A O 1
ATOM 625 N N . SER A 1 82 ? 24.992 18.246 -2.518 1.00 53.81 82 SER A N 1
ATOM 626 C CA . SER A 1 82 ? 25.446 19.187 -3.553 1.00 53.81 82 SER A CA 1
ATOM 627 C C . SER A 1 82 ? 24.991 20.639 -3.340 1.00 53.81 82 SER A C 1
ATOM 629 O O . SER A 1 82 ? 25.471 21.522 -4.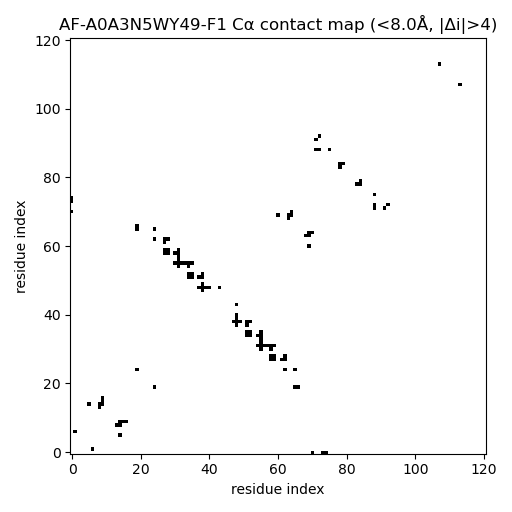048 1.00 53.81 82 SER A O 1
ATOM 631 N N . GLY A 1 83 ? 24.108 20.909 -2.369 1.00 55.66 83 GLY A N 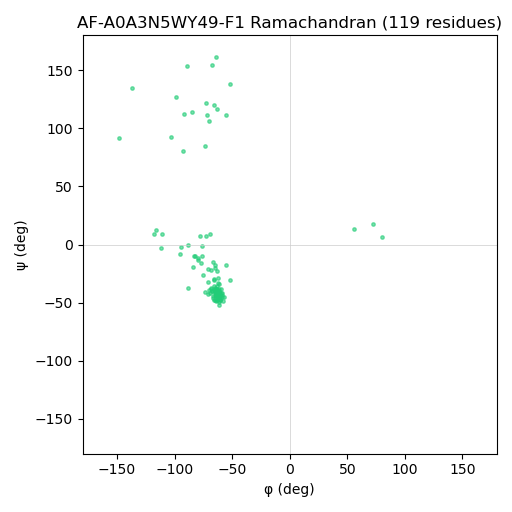1
ATOM 632 C CA . GLY A 1 83 ? 23.672 22.263 -2.000 1.00 55.66 83 GLY A CA 1
ATOM 633 C C . GLY A 1 83 ? 22.743 22.940 -3.015 1.00 55.66 83 GLY A C 1
ATOM 634 O O . GLY A 1 83 ? 22.605 24.163 -2.998 1.00 55.66 83 GLY A O 1
ATOM 635 N N . GLN A 1 84 ? 22.124 22.171 -3.913 1.00 52.91 84 GLN A N 1
ATOM 636 C CA . GLN A 1 84 ? 21.242 22.692 -4.955 1.00 52.91 84 GLN A CA 1
ATOM 637 C C . GLN A 1 84 ? 19.778 22.451 -4.562 1.00 52.91 84 GLN A C 1
ATOM 639 O O . GLN A 1 84 ? 19.221 21.382 -4.795 1.00 52.91 84 GLN A O 1
ATOM 644 N N . GLU A 1 85 ? 19.173 23.445 -3.911 1.00 50.97 85 GLU A N 1
ATOM 645 C CA . GLU A 1 85 ? 17.767 23.436 -3.490 1.00 50.97 85 GLU A CA 1
ATOM 646 C C . GLU A 1 85 ? 16.848 23.538 -4.723 1.00 50.97 85 GLU A C 1
ATOM 648 O O . GLU A 1 85 ? 16.735 24.602 -5.335 1.00 50.97 85 GLU A O 1
ATOM 653 N N . ASP A 1 86 ? 16.191 22.438 -5.104 1.00 53.81 86 ASP A N 1
ATOM 654 C CA . ASP A 1 86 ? 15.098 22.458 -6.083 1.00 53.81 86 ASP A CA 1
ATOM 655 C C . ASP A 1 86 ? 13.738 22.608 -5.360 1.00 53.81 86 ASP A C 1
ATOM 657 O O . ASP A 1 86 ? 13.293 21.680 -4.669 1.00 53.81 86 ASP A O 1
ATOM 661 N N . PRO A 1 87 ? 13.038 23.749 -5.516 1.00 54.75 87 PRO A N 1
ATOM 662 C CA . PRO A 1 87 ? 11.789 24.031 -4.808 1.00 54.75 87 PRO A CA 1
ATOM 663 C C . PRO A 1 87 ? 10.645 23.066 -5.161 1.00 54.75 87 PRO A C 1
ATOM 665 O O . PRO A 1 87 ? 9.729 22.885 -4.356 1.00 54.75 87 PRO A O 1
ATOM 668 N N . VAL A 1 88 ? 10.684 22.415 -6.329 1.00 54.75 88 VAL A N 1
ATOM 669 C CA . VAL A 1 88 ? 9.632 21.479 -6.767 1.00 54.75 88 VAL A CA 1
ATOM 670 C C . VAL A 1 88 ? 9.702 20.167 -5.983 1.00 54.75 88 VAL A C 1
ATOM 672 O O . VAL A 1 88 ? 8.679 19.645 -5.530 1.00 54.75 88 VAL A O 1
ATOM 675 N N . SER A 1 89 ? 10.915 19.669 -5.751 1.00 50.81 89 SER A N 1
ATOM 676 C CA . SER A 1 89 ? 11.181 18.453 -4.977 1.00 50.81 89 SER A CA 1
ATOM 677 C C . SER A 1 89 ? 10.797 18.617 -3.498 1.00 50.81 89 SER A C 1
ATOM 679 O O . SER A 1 89 ? 10.172 17.728 -2.908 1.00 50.81 89 SER A O 1
ATOM 681 N N . GLY A 1 90 ? 11.065 19.796 -2.921 1.00 52.16 90 GLY A N 1
ATOM 682 C CA . GLY A 1 90 ? 10.591 20.170 -1.585 1.00 52.16 90 GLY A CA 1
ATOM 683 C C . GLY A 1 90 ? 9.062 20.207 -1.494 1.00 52.16 90 GLY A C 1
ATOM 684 O O . GLY A 1 90 ? 8.483 19.680 -0.540 1.00 52.16 90 GLY A O 1
ATOM 685 N N . LEU A 1 91 ? 8.383 20.740 -2.516 1.00 54.62 91 LEU A N 1
ATOM 686 C CA . LEU A 1 91 ? 6.919 20.768 -2.574 1.00 54.62 91 LEU A CA 1
ATOM 687 C C . LEU A 1 91 ? 6.294 19.367 -2.638 1.00 54.62 91 LEU A C 1
ATOM 689 O O . LEU A 1 91 ? 5.261 19.143 -2.014 1.00 54.62 91 LEU A O 1
ATOM 693 N N . LEU A 1 92 ? 6.904 18.422 -3.359 1.00 55.22 92 LEU A N 1
ATOM 694 C CA . LEU A 1 92 ? 6.394 17.051 -3.492 1.00 55.22 92 LEU A CA 1
ATOM 695 C C . LEU A 1 92 ? 6.531 16.245 -2.197 1.00 55.22 92 LEU A C 1
ATOM 697 O O . LEU A 1 92 ? 5.585 15.558 -1.805 1.00 55.22 92 LEU A O 1
ATOM 701 N N . LEU A 1 93 ? 7.667 16.361 -1.500 1.00 51.91 93 LEU A N 1
ATOM 702 C CA . LEU A 1 93 ? 7.857 15.734 -0.190 1.00 51.91 93 LEU A CA 1
ATOM 703 C C . LEU A 1 93 ? 6.885 16.324 0.839 1.00 51.91 93 LEU A C 1
ATOM 705 O O . LEU A 1 93 ? 6.220 15.589 1.571 1.00 51.91 93 LEU A O 1
ATOM 709 N N . THR A 1 94 ? 6.742 17.653 0.828 1.00 53.53 94 THR A N 1
ATOM 710 C CA . THR A 1 94 ? 5.749 18.355 1.645 1.00 53.53 94 THR A CA 1
ATOM 711 C C . THR A 1 94 ? 4.345 17.881 1.287 1.00 53.53 94 THR A C 1
ATOM 713 O O . THR A 1 94 ? 3.561 17.595 2.180 1.00 53.53 94 THR A O 1
ATOM 716 N N . GLY A 1 95 ? 4.039 17.689 0.002 1.00 64.88 95 GLY A N 1
ATOM 717 C CA . GLY A 1 95 ? 2.758 17.173 -0.475 1.00 64.88 95 GLY A CA 1
ATOM 718 C C . GLY A 1 95 ? 2.447 15.760 0.021 1.00 64.88 95 GLY A C 1
ATOM 719 O O . GLY A 1 95 ? 1.326 15.506 0.447 1.00 64.88 95 GL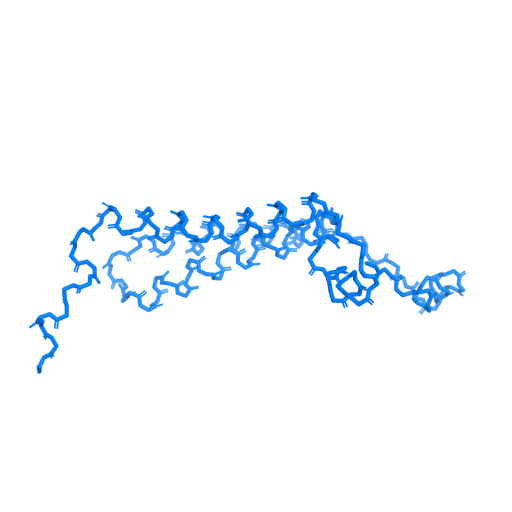Y A O 1
ATOM 720 N N . LEU A 1 96 ? 3.429 14.855 0.037 1.00 65.69 96 LEU A N 1
ATOM 721 C CA . LEU A 1 96 ? 3.279 13.481 0.539 1.00 65.69 96 LEU A CA 1
ATOM 722 C C . LEU A 1 96 ? 3.088 13.434 2.060 1.00 65.69 96 LEU A C 1
ATOM 724 O O . LEU A 1 96 ? 2.229 12.703 2.556 1.00 65.69 96 LEU A O 1
ATOM 728 N N . VAL A 1 97 ? 3.843 14.251 2.796 1.00 64.38 97 VAL A N 1
ATOM 729 C CA . VAL A 1 97 ? 3.695 14.400 4.249 1.00 64.38 97 VAL A CA 1
ATOM 730 C C . VAL A 1 97 ? 2.342 15.030 4.581 1.00 64.38 97 VAL A C 1
ATOM 732 O O . VAL A 1 97 ? 1.600 14.490 5.398 1.00 64.38 97 VAL A O 1
ATOM 735 N N . VAL A 1 98 ? 1.968 16.112 3.894 1.00 65.12 98 VAL A N 1
ATOM 736 C CA . VAL A 1 98 ? 0.669 16.785 4.037 1.00 65.12 98 VAL A CA 1
ATOM 737 C C . VAL A 1 98 ? -0.475 15.844 3.677 1.00 65.12 98 VAL A C 1
ATOM 739 O O . VAL A 1 98 ? -1.481 15.842 4.376 1.00 65.12 98 VAL A O 1
ATOM 742 N N . LEU A 1 99 ? -0.328 14.995 2.658 1.00 70.25 99 LEU A N 1
ATOM 743 C CA . LEU A 1 99 ? -1.321 13.976 2.322 1.00 70.25 99 LEU A CA 1
ATOM 744 C C . LEU A 1 99 ? -1.465 12.947 3.450 1.00 70.25 99 LEU A C 1
ATOM 746 O O . LEU A 1 99 ? -2.587 12.635 3.839 1.00 70.25 99 LEU A O 1
ATOM 750 N N . GLY A 1 100 ? -0.356 12.477 4.028 1.00 71.12 100 GLY A N 1
ATOM 751 C CA . GLY A 1 100 ? -0.376 11.607 5.209 1.00 71.12 100 GLY A CA 1
ATOM 752 C C . GLY A 1 100 ? -1.077 12.257 6.408 1.00 71.12 100 GLY A C 1
ATOM 753 O O . GLY A 1 100 ? -1.943 11.640 7.030 1.00 71.12 100 GLY A O 1
ATOM 754 N N . PHE A 1 101 ? -0.779 13.532 6.680 1.00 67.38 101 PHE A N 1
ATOM 755 C CA . PHE A 1 101 ? -1.444 14.316 7.723 1.00 67.38 101 PHE A CA 1
ATOM 756 C C . PHE A 1 101 ? -2.931 14.543 7.433 1.00 67.38 101 PHE A C 1
ATOM 758 O O . PHE A 1 101 ? -3.741 14.427 8.346 1.00 67.38 101 PHE A O 1
ATOM 765 N N . LEU A 1 102 ? -3.316 14.829 6.188 1.00 64.62 102 LEU A N 1
ATOM 766 C CA . LEU A 1 102 ? -4.709 15.040 5.788 1.00 64.62 102 LEU A CA 1
ATOM 767 C C . LEU A 1 102 ? -5.527 13.756 5.888 1.00 64.62 102 LEU A C 1
ATOM 769 O O . LEU A 1 102 ? -6.665 13.801 6.347 1.00 64.62 102 LEU A O 1
ATOM 773 N N . VAL A 1 103 ? -4.948 12.616 5.510 1.00 73.69 103 VAL A N 1
ATOM 774 C CA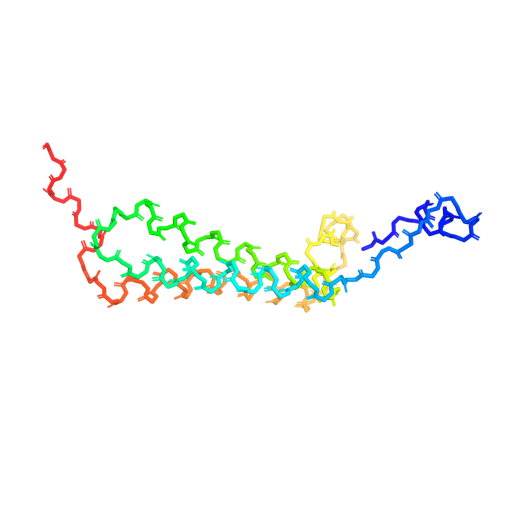 . VAL A 1 103 ? -5.577 11.302 5.682 1.00 73.69 103 VAL A CA 1
ATOM 775 C C . VAL A 1 103 ? -5.762 11.004 7.171 1.00 73.69 103 VAL A C 1
ATOM 777 O O . VAL A 1 103 ? -6.880 10.704 7.591 1.00 73.69 103 VAL A O 1
ATOM 780 N N . GLY A 1 104 ? -4.721 11.181 7.992 1.00 70.75 104 GLY A N 1
ATOM 781 C CA . GLY A 1 104 ? -4.820 11.029 9.449 1.00 70.75 104 GLY A CA 1
ATOM 782 C C . GLY A 1 104 ? -5.842 11.981 10.086 1.00 70.75 104 GLY A C 1
ATOM 783 O O . GLY A 1 104 ? -6.647 11.576 10.924 1.00 70.75 104 GLY A O 1
ATOM 784 N N . TRP A 1 105 ? -5.881 13.236 9.638 1.00 69.06 105 TRP A N 1
ATOM 785 C CA . TRP A 1 105 ? -6.822 14.252 10.107 1.00 69.06 105 TRP A CA 1
ATOM 786 C C . TRP A 1 105 ? -8.267 13.963 9.690 1.00 69.06 105 TRP A C 1
ATOM 788 O O . TRP A 1 105 ? -9.186 14.161 10.484 1.00 69.06 105 TRP A O 1
ATOM 798 N N . LEU A 1 106 ? -8.499 13.456 8.476 1.00 66.00 106 LEU A N 1
ATOM 799 C CA . LEU A 1 106 ? -9.828 13.054 8.014 1.00 66.00 106 LEU A CA 1
ATOM 800 C C . LEU A 1 106 ? -10.364 11.876 8.840 1.00 66.00 106 LEU A C 1
ATOM 802 O O . LEU A 1 106 ? -11.541 11.860 9.208 1.00 66.00 106 LEU A O 1
ATOM 806 N N . ILE A 1 107 ? -9.485 10.927 9.176 1.00 67.88 107 ILE A N 1
ATOM 807 C CA . ILE A 1 107 ? -9.788 9.809 10.076 1.00 67.88 107 ILE A CA 1
ATOM 808 C C . ILE A 1 107 ? -10.152 10.337 11.474 1.00 67.88 107 ILE A C 1
ATOM 810 O O . ILE A 1 107 ? -11.180 9.938 12.024 1.00 67.88 107 ILE A O 1
ATOM 814 N N . TYR A 1 108 ? -9.378 11.285 12.011 1.00 66.50 108 TYR A N 1
ATOM 815 C CA . TYR A 1 108 ? -9.647 11.931 13.301 1.00 66.50 108 TYR A CA 1
ATOM 816 C C . TYR A 1 108 ? -10.980 12.697 13.319 1.00 66.50 108 TYR A C 1
ATOM 818 O O . TYR A 1 108 ? -11.812 12.494 14.201 1.00 66.50 108 TYR A O 1
ATOM 826 N N . LYS A 1 109 ? -11.240 13.542 12.314 1.00 63.62 109 LYS A N 1
ATOM 827 C CA . LYS A 1 109 ? -12.451 14.375 12.241 1.00 63.62 109 LYS A CA 1
ATOM 828 C C . LYS A 1 109 ? -13.733 13.544 12.160 1.00 63.62 109 LYS A C 1
ATOM 830 O O . LYS A 1 109 ? -14.778 13.987 12.631 1.00 63.62 109 LYS A O 1
ATOM 835 N N . ARG A 1 110 ? -13.670 12.335 11.591 1.00 66.19 110 ARG A N 1
ATOM 836 C CA . ARG A 1 110 ? -14.805 11.403 11.570 1.00 66.19 110 ARG A CA 1
ATOM 837 C C . ARG A 1 110 ? -15.054 10.699 12.915 1.00 66.19 110 ARG A C 1
ATOM 839 O O . ARG A 1 110 ? -16.103 10.070 13.035 1.00 66.19 110 ARG A O 1
ATOM 846 N N . ARG A 1 111 ? -14.160 10.799 13.918 1.00 61.62 111 ARG A N 1
ATOM 847 C CA . ARG A 1 111 ? -14.344 10.243 15.279 1.00 61.62 111 ARG A CA 1
ATOM 848 C C . ARG A 1 111 ? -13.649 11.079 16.380 1.00 61.62 111 ARG A C 1
ATOM 850 O O . ARG A 1 111 ? -12.516 10.772 16.744 1.00 61.62 111 ARG A O 1
ATOM 857 N N . PRO A 1 112 ? -14.338 12.050 17.008 1.00 56.22 112 PRO A N 1
ATOM 858 C CA . PRO A 1 112 ? -13.748 12.955 18.009 1.00 56.22 112 PRO A CA 1
ATOM 859 C C . PRO A 1 112 ? -13.362 12.324 19.371 1.00 56.22 112 PRO A C 1
ATOM 861 O O . PRO A 1 112 ? -13.008 13.056 20.285 1.00 56.22 112 PRO A O 1
ATOM 864 N N . GLY A 1 113 ? -13.392 10.993 19.522 1.00 62.47 113 GLY A N 1
ATOM 865 C CA . GLY A 1 113 ? -12.974 10.270 20.740 1.00 62.47 113 GLY A CA 1
ATOM 866 C C . GLY A 1 113 ? -11.692 9.440 20.584 1.00 62.47 113 GLY A C 1
ATOM 867 O O . GLY A 1 113 ? -11.361 8.651 21.458 1.00 62.47 113 GLY A O 1
ATOM 868 N N . LEU A 1 114 ? -10.980 9.577 19.460 1.00 56.00 114 LEU A N 1
ATOM 869 C CA . LEU A 1 114 ? -9.859 8.706 19.070 1.00 56.00 114 LEU A CA 1
ATOM 870 C C . LEU A 1 114 ? -8.634 8.771 20.008 1.00 56.00 114 LEU A C 1
ATOM 872 O O . LEU A 1 114 ? -7.786 7.887 19.966 1.00 56.00 114 LEU A O 1
ATOM 876 N N . LEU A 1 115 ? -8.538 9.813 20.835 1.00 55.91 115 LEU A N 1
ATOM 877 C CA . LEU A 1 115 ? -7.443 10.033 21.786 1.00 55.91 115 LEU A CA 1
ATOM 878 C C . LEU A 1 115 ? -7.919 10.015 23.246 1.00 55.91 115 LEU A C 1
ATOM 880 O O . LEU A 1 115 ? -7.171 10.418 24.135 1.00 55.91 115 LEU A O 1
ATOM 884 N N . ASP A 1 116 ? -9.153 9.568 23.504 1.00 60.09 116 ASP A N 1
ATOM 885 C CA . ASP A 1 116 ? -9.648 9.397 24.867 1.00 60.09 116 ASP A CA 1
ATOM 886 C C . ASP A 1 116 ? -8.995 8.166 25.516 1.00 60.09 116 ASP A C 1
ATOM 888 O O . ASP A 1 116 ? -9.511 7.051 25.502 1.00 60.09 116 ASP A O 1
ATOM 892 N N . VAL A 1 117 ? -7.805 8.384 26.071 1.00 59.62 117 VAL A N 1
ATOM 893 C CA . VAL A 1 117 ? -7.034 7.404 26.849 1.00 59.62 117 VAL A CA 1
ATOM 894 C C . VAL A 1 117 ? -7.560 7.238 28.282 1.00 59.62 117 VAL A C 1
ATOM 896 O O . VAL A 1 117 ? -6.956 6.520 29.076 1.00 59.62 117 VAL A O 1
ATOM 899 N N . SER A 1 118 ? -8.700 7.846 28.634 1.00 59.97 118 SER A N 1
ATOM 900 C CA . SER A 1 118 ? -9.262 7.796 29.994 1.00 59.97 118 SER A CA 1
ATOM 901 C C . SER A 1 118 ? -9.740 6.397 30.413 1.00 59.97 118 SER A C 1
ATOM 903 O O . SER A 1 118 ? -9.955 6.159 31.600 1.00 59.97 118 SER A O 1
ATOM 905 N N . GLY A 1 119 ? -9.887 5.469 29.459 1.00 53.12 119 GLY A N 1
ATOM 906 C CA . GLY A 1 119 ? -10.284 4.075 29.690 1.00 53.12 119 GLY A CA 1
ATOM 907 C C . GLY A 1 119 ? -9.134 3.070 29.838 1.00 53.12 119 GLY A C 1
ATOM 908 O O . GLY A 1 119 ? -9.405 1.895 30.067 1.00 53.12 119 GLY A O 1
ATOM 909 N N . ALA A 1 120 ? -7.870 3.488 29.705 1.00 52.09 120 ALA A N 1
ATOM 910 C CA . ALA A 1 120 ? -6.713 2.607 29.872 1.00 52.09 120 ALA A CA 1
ATOM 911 C C . ALA A 1 120 ? -6.203 2.660 31.324 1.00 52.09 120 ALA A C 1
ATOM 913 O O . ALA A 1 120 ? -5.251 3.376 31.640 1.00 52.09 120 ALA A O 1
ATOM 914 N N . ARG A 1 121 ? -6.867 1.929 32.223 1.00 45.56 121 ARG A N 1
ATOM 915 C CA . ARG A 1 121 ? -6.333 1.541 33.537 1.00 45.56 121 ARG A CA 1
ATOM 916 C C . ARG A 1 121 ? -6.497 0.047 33.739 1.00 45.56 121 ARG A C 1
ATOM 918 O O . ARG A 1 121 ? -7.565 -0.468 33.348 1.00 45.56 121 ARG A O 1
#

Solvent-accessible surface area (backbone atoms only — not comparable to full-atom values): 7023 Å² total; per-residue (Å²): 122,80,51,70,66,55,53,50,30,37,74,74,65,79,36,82,87,79,72,71,50,69,67,57,45,50,49,27,51,53,54,14,53,51,27,43,57,56,32,66,45,81,91,53,54,70,70,58,25,48,50,27,40,52,53,14,53,50,28,48,53,52,39,39,44,53,71,61,76,42,57,68,75,73,48,50,78,59,32,69,73,69,71,60,87,55,70,66,56,54,49,51,55,50,47,54,51,49,47,53,50,49,53,55,46,52,58,42,72,76,38,92,64,84,79,67,63,87,77,78,121

Sequence (121 aa):
MTSANLQNLVRIGELVEEPARADELSGLKQSGLSRLADAERTDLSFESRFDLAYNAAHAASKALSRLALFEAVFVIPEMIRSGQEDPVSGLLLTGLVVLGFLVGWLIYKRRPGLLDVSGAR

Secondary structure (DSSP, 8-state):
---HHHHHHHHTTSS------HHHHHHHHHHHHHHHHHHT-TTS-HHHHHHHHHHHHHHHHHHHHHTTTTGGGSSHHHHHHHT---HHHHHHHHHHHHHHHHHHHHHHHT-TTTT-GGG--

Mean predicted aligned error: 14.68 Å

pLDDT: mean 72.56, std 16.31, range [41.0, 96.56]